Protein AF-A0A4P8RNL9-F1 (afdb_monomer_lite)

pLDDT: mean 79.16, std 14.05, range [47.19, 97.69]

Structure (mmCIF, N/CA/C/O backbone):
data_AF-A0A4P8RNL9-F1
#
_entry.id   AF-A0A4P8RNL9-F1
#
loop_
_atom_site.group_PDB
_atom_site.id
_atom_site.type_symbol
_atom_site.label_atom_id
_atom_site.label_alt_id
_atom_site.label_comp_id
_atom_site.label_asym_id
_atom_site.label_entity_id
_atom_site.label_seq_id
_atom_site.pdbx_PDB_ins_code
_atom_site.Cartn_x
_atom_site.Cartn_y
_atom_site.Cartn_z
_atom_site.occupancy
_atom_site.B_iso_or_equiv
_atom_site.auth_seq_id
_atom_site.auth_comp_id
_atom_site.auth_asym_id
_atom_site.auth_atom_id
_atom_site.pdbx_PDB_model_num
ATOM 1 N N . MET A 1 1 ? 17.750 18.991 -31.499 1.00 47.19 1 MET A N 1
ATOM 2 C CA . MET A 1 1 ? 17.334 19.200 -32.908 1.00 47.19 1 MET A CA 1
ATOM 3 C C . MET A 1 1 ? 18.046 18.250 -33.873 1.00 47.19 1 MET A C 1
ATOM 5 O O . MET A 1 1 ? 17.361 17.621 -34.665 1.00 47.19 1 MET A O 1
ATOM 9 N N . LYS A 1 2 ? 19.380 18.100 -33.793 1.00 52.00 2 LYS A N 1
ATOM 10 C CA . LYS A 1 2 ? 20.186 17.290 -34.733 1.00 52.00 2 LYS A CA 1
ATOM 11 C C . LYS A 1 2 ? 19.785 15.804 -34.797 1.00 52.00 2 LYS A C 1
ATOM 13 O O . LYS A 1 2 ? 19.698 15.239 -35.881 1.00 52.00 2 LYS A O 1
ATOM 18 N N . ASP A 1 3 ? 19.420 15.215 -33.662 1.00 73.94 3 ASP A N 1
ATOM 19 C CA . ASP A 1 3 ? 19.120 13.777 -33.589 1.00 73.94 3 ASP A CA 1
ATOM 20 C C . ASP A 1 3 ? 17.813 13.382 -34.285 1.00 73.94 3 ASP A C 1
ATOM 22 O O . ASP A 1 3 ? 17.659 12.236 -34.696 1.00 73.94 3 ASP A O 1
ATOM 26 N N . LYS A 1 4 ? 16.855 14.310 -34.423 1.00 79.56 4 LYS A N 1
ATOM 27 C CA . LYS A 1 4 ? 15.557 14.015 -35.045 1.00 79.56 4 LYS A CA 1
ATOM 28 C C . LYS A 1 4 ? 15.688 13.891 -36.565 1.00 79.56 4 LYS A C 1
ATOM 30 O O . LYS A 1 4 ? 15.230 12.903 -37.126 1.00 79.56 4 LYS A O 1
ATOM 35 N N . ALA A 1 5 ? 16.392 14.833 -37.191 1.00 82.31 5 ALA A N 1
ATOM 36 C CA . ALA A 1 5 ? 16.650 14.817 -38.630 1.00 82.31 5 ALA A CA 1
ATOM 37 C C . ALA A 1 5 ? 17.477 13.589 -39.054 1.00 82.31 5 ALA A C 1
ATOM 39 O O . ALA A 1 5 ? 17.215 12.990 -40.094 1.00 82.31 5 ALA A O 1
ATOM 40 N N . LEU A 1 6 ? 18.438 13.168 -38.218 1.00 84.88 6 LEU A N 1
ATOM 41 C CA . LEU A 1 6 ? 19.208 11.948 -38.463 1.00 84.88 6 LEU A CA 1
ATOM 42 C C . LEU A 1 6 ? 18.309 10.701 -38.456 1.00 84.88 6 LEU A C 1
ATOM 44 O O . LEU A 1 6 ? 18.396 9.879 -39.363 1.00 84.88 6 LEU A O 1
ATOM 48 N N . ARG A 1 7 ? 17.405 10.581 -37.474 1.00 86.06 7 ARG A N 1
ATOM 49 C CA . ARG A 1 7 ? 16.448 9.462 -37.393 1.00 86.06 7 ARG A CA 1
ATOM 50 C C . ARG A 1 7 ? 15.513 9.420 -38.595 1.00 86.06 7 ARG A C 1
ATOM 52 O O . ARG A 1 7 ? 15.292 8.350 -39.145 1.00 86.06 7 ARG A O 1
ATOM 59 N N . GLU A 1 8 ? 14.989 10.570 -39.010 1.00 86.44 8 GLU A N 1
ATOM 60 C CA . GLU A 1 8 ? 14.103 10.678 -40.175 1.00 86.44 8 GLU A CA 1
ATOM 61 C C . GLU A 1 8 ? 14.814 10.255 -41.465 1.00 86.44 8 GLU A C 1
ATOM 63 O O . GLU A 1 8 ? 14.238 9.516 -42.261 1.00 86.44 8 GLU A O 1
ATOM 68 N N . ARG A 1 9 ? 16.091 10.626 -41.632 1.00 87.81 9 ARG A N 1
ATOM 69 C CA . ARG A 1 9 ? 16.908 10.190 -42.772 1.00 87.81 9 ARG A CA 1
ATOM 70 C C . ARG A 1 9 ? 17.098 8.672 -42.804 1.00 87.81 9 ARG A C 1
ATOM 72 O O . ARG A 1 9 ? 16.921 8.071 -43.856 1.00 87.81 9 ARG A O 1
ATOM 79 N N . ILE A 1 10 ? 17.410 8.057 -41.663 1.00 88.12 10 ILE A N 1
ATOM 80 C CA . ILE A 1 10 ? 17.597 6.599 -41.563 1.00 88.12 10 ILE A CA 1
ATOM 81 C C . ILE A 1 10 ? 16.270 5.865 -41.827 1.00 88.12 10 ILE A C 1
ATOM 83 O O . ILE A 1 10 ? 16.238 4.847 -42.515 1.00 88.12 10 ILE A O 1
ATOM 87 N N . VAL A 1 11 ? 15.150 6.392 -41.322 1.00 87.81 11 VAL A N 1
ATOM 88 C CA . VAL A 1 11 ? 13.814 5.842 -41.600 1.00 87.81 11 VAL A CA 1
ATOM 89 C C . VAL A 1 11 ? 13.470 5.950 -43.090 1.00 87.81 11 VAL A C 1
ATOM 91 O O . VAL A 1 11 ? 12.953 4.990 -43.657 1.00 87.81 11 VAL A O 1
ATOM 94 N N . ALA A 1 12 ? 13.787 7.071 -43.743 1.00 87.94 12 ALA A N 1
ATOM 95 C CA . ALA A 1 12 ? 13.582 7.244 -45.180 1.00 87.94 12 ALA A CA 1
ATOM 96 C C . ALA A 1 12 ? 14.448 6.282 -46.012 1.00 87.94 12 ALA A C 1
ATOM 98 O O . ALA A 1 12 ? 13.959 5.687 -46.973 1.00 87.94 12 ALA A O 1
ATOM 99 N N . GLU A 1 13 ? 15.705 6.071 -45.614 1.00 87.38 13 GLU A N 1
ATOM 100 C CA . GLU A 1 13 ? 16.599 5.092 -46.240 1.00 87.38 13 GLU A CA 1
ATOM 101 C C . GLU A 1 13 ? 16.038 3.666 -46.132 1.00 87.38 13 GLU A C 1
ATOM 103 O O . GLU A 1 13 ? 16.003 2.938 -47.125 1.00 87.38 13 GLU A O 1
ATOM 108 N N . TYR A 1 14 ? 15.513 3.279 -44.964 1.00 88.38 14 TYR A N 1
ATOM 109 C CA . TYR A 1 14 ? 14.849 1.985 -44.781 1.00 88.38 14 TYR A CA 1
ATOM 110 C C . TYR A 1 14 ? 13.628 1.819 -45.699 1.00 88.38 14 TYR A C 1
ATOM 112 O O . TYR A 1 14 ? 13.500 0.806 -46.383 1.00 88.38 14 TYR A O 1
ATOM 120 N N . LEU A 1 15 ? 12.747 2.823 -45.755 1.00 85.56 15 LEU A N 1
ATOM 121 C CA . LEU A 1 15 ? 11.529 2.763 -46.573 1.00 85.56 15 LEU A CA 1
ATOM 122 C C . LEU A 1 15 ? 11.821 2.715 -48.080 1.00 85.56 15 LEU A C 1
ATOM 124 O O . LEU A 1 15 ? 11.011 2.182 -48.832 1.00 85.56 15 LEU A O 1
ATOM 128 N N . THR A 1 16 ? 12.968 3.245 -48.510 1.00 86.62 16 THR A N 1
ATOM 129 C CA . THR A 1 16 ? 13.365 3.295 -49.926 1.00 86.62 16 THR A CA 1
ATOM 130 C C . THR A 1 16 ? 14.150 2.054 -50.358 1.00 86.62 16 THR A C 1
ATOM 132 O O . THR A 1 16 ? 14.023 1.610 -51.493 1.00 86.62 16 THR A O 1
ATOM 135 N N . SER A 1 17 ? 14.968 1.485 -49.468 1.00 81.38 17 SER A N 1
ATOM 136 C CA . SER A 1 17 ? 15.916 0.413 -49.808 1.00 81.38 17 SER A CA 1
ATOM 137 C C . SER A 1 17 ? 15.290 -0.978 -49.937 1.00 81.38 17 SER A C 1
ATOM 139 O O . SER A 1 17 ? 15.899 -1.846 -50.557 1.00 81.38 17 SER A O 1
ATOM 141 N N . GLY A 1 18 ? 14.112 -1.225 -49.350 1.00 79.31 18 GLY A N 1
ATOM 142 C CA . GLY A 1 18 ? 13.470 -2.552 -49.361 1.00 79.31 18 GLY A CA 1
ATOM 143 C C . GLY A 1 18 ? 14.277 -3.649 -48.646 1.00 79.31 18 GLY A C 1
ATOM 144 O O . GLY A 1 18 ? 13.957 -4.830 -48.765 1.00 79.31 18 GLY A O 1
ATOM 145 N N . GLN A 1 19 ? 15.324 -3.260 -47.916 1.00 84.94 19 GLN A N 1
ATOM 146 C CA . GLN A 1 19 ? 16.251 -4.140 -47.211 1.00 84.94 19 GLN A CA 1
ATOM 147 C C . GLN A 1 19 ? 15.712 -4.547 -45.842 1.00 84.94 19 GLN A C 1
ATOM 149 O O . GLN A 1 19 ? 14.785 -3.938 -45.293 1.00 84.94 19 GLN A O 1
ATOM 154 N N . SER A 1 20 ? 16.299 -5.593 -45.259 1.00 87.00 20 SER A N 1
ATOM 155 C CA . SER A 1 20 ? 15.930 -5.980 -43.903 1.00 87.00 20 SER A CA 1
ATOM 156 C C . SER A 1 20 ? 16.379 -4.908 -42.907 1.00 87.00 20 SER A C 1
ATOM 158 O O . SER A 1 20 ? 17.367 -4.199 -43.099 1.00 87.00 20 SER A O 1
ATOM 160 N N . TYR A 1 21 ? 15.666 -4.787 -41.790 1.00 86.56 21 TYR A N 1
ATOM 161 C CA . TYR A 1 21 ? 16.035 -3.808 -40.771 1.00 86.56 21 TYR A CA 1
ATOM 162 C C . TYR A 1 21 ? 17.450 -4.016 -40.200 1.00 86.56 21 TYR A C 1
ATOM 164 O O . TYR A 1 21 ? 18.018 -3.067 -39.673 1.00 86.56 21 TYR A O 1
ATOM 172 N N . ARG A 1 22 ? 17.993 -5.242 -40.246 1.00 85.81 22 ARG A N 1
ATOM 173 C CA . ARG A 1 22 ? 19.346 -5.543 -39.753 1.00 85.81 22 ARG A CA 1
ATOM 174 C C . ARG A 1 22 ? 20.408 -4.967 -40.685 1.00 85.81 22 ARG A C 1
ATOM 176 O O . ARG A 1 22 ? 21.299 -4.279 -40.218 1.00 85.81 22 ARG A O 1
ATOM 183 N N . GLU A 1 23 ? 20.234 -5.132 -41.992 1.00 87.62 23 GLU A N 1
ATOM 184 C CA . GLU A 1 23 ? 21.158 -4.589 -42.998 1.00 87.62 23 GLU A CA 1
ATOM 185 C C . GLU A 1 23 ? 21.248 -3.058 -42.948 1.00 87.62 23 GLU A C 1
ATOM 187 O O . GLU A 1 23 ? 22.336 -2.489 -43.030 1.00 87.62 23 GLU A O 1
ATOM 192 N N . VAL A 1 24 ? 20.108 -2.379 -42.780 1.00 88.31 24 VAL A N 1
ATOM 193 C CA . VAL A 1 24 ? 20.070 -0.910 -42.673 1.00 88.31 24 VAL A CA 1
ATOM 194 C C . VAL A 1 24 ? 20.650 -0.439 -41.337 1.00 88.31 24 VAL A C 1
ATOM 196 O O . VAL A 1 24 ? 21.386 0.543 -41.289 1.00 88.31 24 VAL A O 1
ATOM 199 N N . ALA A 1 25 ? 20.361 -1.157 -40.250 1.00 88.12 25 ALA A N 1
ATOM 200 C CA . ALA A 1 25 ? 20.933 -0.902 -38.931 1.00 88.12 25 ALA A CA 1
ATOM 201 C C . ALA A 1 25 ? 22.468 -1.001 -38.941 1.00 88.12 25 ALA A C 1
ATOM 203 O O . ALA A 1 25 ? 23.137 -0.084 -38.462 1.00 88.12 25 ALA A O 1
ATOM 204 N N . ASP A 1 26 ? 23.015 -2.046 -39.564 1.00 87.88 26 ASP A N 1
ATOM 205 C CA . ASP A 1 26 ? 24.458 -2.269 -39.668 1.00 87.88 26 ASP A CA 1
ATOM 206 C C . ASP A 1 26 ? 25.136 -1.193 -40.532 1.00 87.88 26 ASP A C 1
ATOM 208 O O . ASP A 1 26 ? 26.176 -0.660 -40.146 1.00 87.88 26 ASP A O 1
ATOM 212 N N . ARG A 1 27 ? 24.520 -0.788 -41.654 1.00 87.38 27 ARG A N 1
ATOM 213 C CA . ARG A 1 27 ? 25.043 0.291 -42.516 1.00 87.38 27 ARG A CA 1
ATOM 214 C C . ARG A 1 27 ? 25.065 1.646 -41.811 1.00 87.38 27 ARG A C 1
ATOM 216 O O . ARG A 1 27 ? 26.015 2.409 -41.971 1.00 87.38 27 ARG A O 1
ATOM 223 N N . CYS A 1 28 ? 24.016 1.957 -41.055 1.00 84.62 28 CYS A N 1
ATOM 224 C CA . CYS A 1 28 ? 23.894 3.228 -40.346 1.00 84.62 28 CYS A CA 1
ATOM 225 C C . CYS A 1 28 ? 24.570 3.220 -38.962 1.00 84.62 28 CYS A C 1
ATOM 227 O O . CYS A 1 28 ? 24.601 4.263 -38.310 1.00 84.62 28 CYS A O 1
ATOM 229 N N . GLY A 1 29 ? 25.085 2.075 -38.497 1.00 86.44 29 GLY A N 1
ATOM 230 C CA . GLY A 1 29 ? 25.710 1.924 -37.180 1.00 86.44 29 GLY A CA 1
ATOM 231 C C . GLY A 1 29 ? 24.738 2.098 -36.007 1.00 86.44 29 GLY A C 1
ATOM 232 O O . GLY A 1 29 ? 25.121 2.599 -34.950 1.00 86.44 29 GLY A O 1
ATOM 233 N N . VAL A 1 30 ? 23.465 1.738 -36.185 1.00 87.38 30 VAL A N 1
ATOM 234 C CA . VAL A 1 30 ? 22.405 1.897 -35.176 1.00 87.38 30 VAL A CA 1
ATOM 235 C C . VAL A 1 30 ? 21.854 0.534 -34.782 1.00 87.38 30 VAL A C 1
ATOM 237 O O . VAL A 1 30 ? 21.706 -0.339 -35.618 1.00 87.38 30 VAL A O 1
ATOM 240 N N . ASP A 1 31 ? 21.467 0.352 -33.519 1.00 89.75 31 ASP A N 1
ATOM 241 C CA . ASP A 1 31 ? 20.786 -0.871 -33.086 1.00 89.75 31 ASP A CA 1
ATOM 242 C C . ASP A 1 31 ? 19.448 -1.099 -33.827 1.00 89.75 31 ASP A C 1
ATOM 244 O O . ASP A 1 31 ? 18.562 -0.235 -33.852 1.00 89.75 31 ASP A O 1
ATOM 248 N N . TYR A 1 32 ? 19.263 -2.316 -34.347 1.00 86.88 32 TYR A N 1
ATOM 249 C CA . TYR A 1 32 ? 18.051 -2.777 -35.031 1.00 86.88 32 TYR A CA 1
ATOM 250 C C . TYR A 1 32 ? 16.761 -2.454 -34.255 1.00 86.88 32 TYR A C 1
ATOM 252 O O . TYR A 1 32 ? 15.762 -2.025 -34.844 1.00 86.88 32 TYR A O 1
ATOM 260 N N . ARG A 1 33 ? 16.751 -2.625 -32.924 1.00 88.31 33 ARG A N 1
ATOM 261 C CA . ARG A 1 33 ? 15.538 -2.380 -32.117 1.00 88.31 33 ARG A CA 1
ATOM 262 C C . ARG A 1 33 ? 15.174 -0.900 -32.077 1.00 88.31 33 ARG A C 1
ATOM 264 O O . ARG A 1 33 ? 13.989 -0.564 -31.984 1.00 88.31 33 ARG A O 1
ATOM 271 N N . SER A 1 34 ? 16.176 -0.028 -32.143 1.00 88.50 34 SER A N 1
ATOM 272 C CA . SER A 1 34 ? 15.994 1.421 -32.209 1.00 88.50 34 SER A CA 1
ATOM 273 C C . SER A 1 34 ? 15.425 1.835 -33.564 1.00 88.50 34 SER A C 1
ATOM 275 O O . SER A 1 34 ? 14.435 2.565 -33.599 1.00 88.50 34 SER A O 1
ATOM 277 N N . LEU A 1 35 ? 15.946 1.274 -34.660 1.00 88.94 35 LEU A N 1
ATOM 278 C CA . LEU A 1 35 ? 15.412 1.503 -36.005 1.00 88.94 35 LEU A CA 1
ATOM 279 C C . LEU A 1 35 ? 13.948 1.050 -36.126 1.00 88.94 35 LEU A C 1
ATOM 281 O O . LEU A 1 35 ? 13.088 1.821 -36.549 1.00 88.94 35 LEU A O 1
ATOM 285 N N . HIS A 1 36 ? 13.630 -0.165 -35.6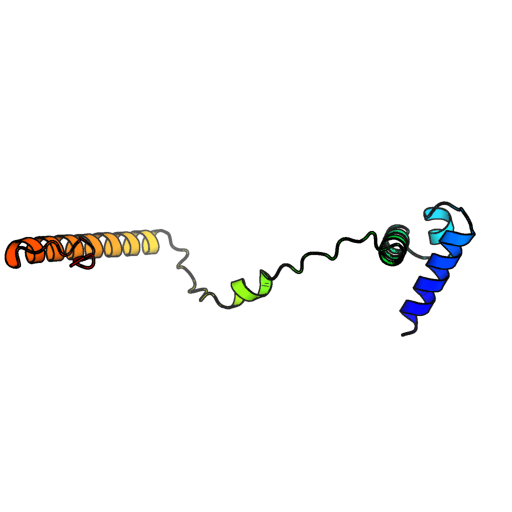69 1.00 88.62 36 HIS A N 1
ATOM 286 C CA . HIS A 1 36 ? 12.259 -0.696 -35.668 1.00 88.62 36 HIS A CA 1
ATOM 287 C C . HIS A 1 36 ? 11.283 0.189 -34.884 1.00 88.62 36 HIS A C 1
ATOM 289 O O . HIS A 1 36 ? 10.139 0.398 -35.292 1.00 88.62 36 HIS A O 1
ATOM 295 N N . ARG A 1 37 ? 11.734 0.738 -33.750 1.00 85.94 37 ARG A N 1
ATOM 296 C CA . ARG A 1 37 ? 10.950 1.677 -32.940 1.00 85.94 37 ARG A CA 1
ATOM 297 C C . ARG A 1 37 ? 10.650 2.962 -33.711 1.00 85.94 37 ARG A C 1
ATOM 299 O O . ARG A 1 37 ? 9.492 3.368 -33.727 1.00 85.94 37 ARG A O 1
ATOM 306 N N . TRP A 1 38 ? 11.653 3.562 -34.353 1.00 89.44 38 TRP A N 1
ATOM 307 C CA . TRP A 1 38 ? 11.489 4.799 -35.125 1.00 89.44 38 TRP A CA 1
ATOM 308 C C . TRP A 1 38 ? 10.578 4.610 -36.332 1.00 89.44 38 TRP A C 1
ATOM 310 O O . TRP A 1 38 ? 9.700 5.435 -36.563 1.00 89.44 38 TRP A O 1
ATOM 320 N N . VAL A 1 39 ? 10.709 3.495 -37.054 1.00 87.44 39 VAL A N 1
ATOM 321 C CA . VAL A 1 39 ? 9.827 3.182 -38.187 1.00 87.44 39 VAL A CA 1
ATOM 322 C C . VAL A 1 39 ? 8.379 3.000 -37.724 1.00 87.44 39 VAL A C 1
ATOM 324 O O . VAL A 1 39 ? 7.462 3.538 -38.341 1.00 87.44 39 VAL A O 1
ATOM 327 N N . LYS A 1 40 ? 8.141 2.313 -36.598 1.00 86.12 40 LYS A N 1
ATOM 328 C CA . LYS A 1 40 ? 6.787 2.175 -36.031 1.00 86.12 40 LYS A CA 1
ATOM 329 C C . LYS A 1 40 ? 6.191 3.491 -35.536 1.00 86.12 40 LYS A C 1
ATOM 331 O O . LYS A 1 40 ? 4.976 3.670 -35.627 1.00 86.12 40 LYS A O 1
ATOM 336 N N . GLU A 1 41 ? 7.019 4.369 -34.979 1.00 83.44 41 GLU A N 1
ATOM 337 C CA . GLU A 1 41 ? 6.622 5.719 -34.576 1.00 83.44 41 GLU A CA 1
ATOM 338 C C . GLU A 1 41 ? 6.248 6.561 -35.803 1.00 83.44 41 GLU A C 1
ATOM 340 O O . GLU A 1 41 ? 5.176 7.161 -35.816 1.00 83.44 41 GLU A O 1
ATOM 345 N N . TYR A 1 42 ? 7.055 6.500 -36.867 1.00 84.75 42 TYR A N 1
ATOM 346 C CA . TYR A 1 42 ? 6.798 7.173 -38.142 1.00 84.75 42 TYR A CA 1
ATOM 347 C C . TYR A 1 42 ? 5.513 6.679 -38.826 1.00 84.75 42 TYR A C 1
ATOM 349 O O . TYR A 1 42 ? 4.708 7.477 -39.290 1.00 84.75 42 TYR A O 1
ATOM 357 N N . GLN A 1 43 ? 5.260 5.366 -38.823 1.00 82.19 43 GLN A N 1
ATOM 358 C CA . GLN A 1 43 ? 4.042 4.770 -39.391 1.00 82.19 43 GLN A CA 1
ATOM 359 C C . GLN A 1 43 ? 2.780 4.981 -38.529 1.00 82.19 43 GLN A C 1
ATOM 361 O O . GLN A 1 43 ? 1.719 4.457 -38.865 1.00 82.19 43 GLN A O 1
ATOM 366 N N . GLY A 1 44 ? 2.873 5.671 -37.385 1.00 73.12 44 GLY A N 1
ATOM 367 C CA . GLY A 1 44 ? 1.732 5.922 -36.495 1.00 73.12 44 GLY A CA 1
ATOM 368 C C . GLY A 1 44 ? 1.170 4.672 -35.803 1.00 73.12 44 GLY A C 1
ATOM 369 O O . GLY A 1 44 ? 0.106 4.725 -35.191 1.00 73.12 44 GLY A O 1
ATOM 370 N N . ARG A 1 45 ? 1.877 3.533 -35.865 1.00 65.50 45 ARG A N 1
ATOM 371 C CA . ARG A 1 45 ? 1.439 2.236 -35.303 1.00 65.50 45 ARG A CA 1
ATOM 372 C C . ARG A 1 45 ? 1.863 2.031 -33.846 1.00 65.50 45 ARG A C 1
ATOM 374 O O . ARG A 1 45 ? 1.594 0.982 -33.257 1.00 65.50 45 ARG A O 1
ATOM 381 N N . MET A 1 46 ? 2.536 3.010 -33.245 1.00 61.47 46 MET A N 1
ATOM 382 C CA . MET A 1 46 ? 2.862 3.004 -31.821 1.00 61.47 46 MET A CA 1
ATOM 383 C C . MET A 1 46 ? 1.651 3.431 -30.986 1.00 61.47 46 MET A C 1
ATOM 385 O O . MET A 1 46 ? 1.256 4.596 -30.982 1.00 61.47 46 MET A O 1
ATOM 389 N N . LYS A 1 47 ? 1.093 2.496 -30.205 1.00 59.34 47 LYS A N 1
ATOM 390 C CA . LYS A 1 47 ? 0.206 2.847 -29.088 1.00 59.34 47 LYS A CA 1
ATOM 391 C C . LYS A 1 47 ? 1.023 3.699 -28.115 1.00 59.34 47 LYS A C 1
ATOM 393 O O . LYS A 1 47 ? 2.033 3.220 -27.599 1.00 59.34 47 LYS A O 1
ATOM 398 N N . LYS A 1 48 ? 0.618 4.955 -27.882 1.00 58.16 48 LYS A N 1
ATOM 399 C CA . LYS A 1 48 ? 1.252 5.816 -26.869 1.00 58.16 48 LYS A CA 1
ATOM 400 C C . LYS A 1 48 ? 1.311 5.018 -25.559 1.00 58.16 48 LYS A C 1
ATOM 402 O O . LYS A 1 48 ? 0.259 4.525 -25.143 1.00 58.16 48 LYS A O 1
ATOM 407 N N . PRO A 1 49 ? 2.482 4.848 -24.916 1.00 57.94 49 PRO A N 1
ATOM 408 C CA . PRO A 1 49 ? 2.521 4.168 -23.632 1.00 57.94 49 PRO A CA 1
ATOM 409 C C . PRO A 1 49 ? 1.596 4.932 -22.685 1.00 57.94 49 PRO A C 1
ATOM 411 O O . PRO A 1 49 ? 1.731 6.150 -22.532 1.00 57.94 49 PRO A O 1
ATOM 414 N N . HIS A 1 50 ? 0.621 4.234 -22.096 1.00 53.91 50 HIS A N 1
ATOM 415 C CA . HIS A 1 50 ? -0.209 4.802 -21.041 1.00 53.91 50 HIS A CA 1
ATOM 416 C C . HIS A 1 50 ? 0.754 5.314 -19.972 1.00 53.91 50 HIS A C 1
ATOM 418 O O . HIS A 1 50 ? 1.434 4.517 -19.326 1.00 53.91 50 HIS A O 1
ATOM 424 N N . LYS A 1 51 ? 0.876 6.640 -19.825 1.00 56.12 51 LYS A N 1
ATOM 425 C CA . LYS A 1 51 ? 1.672 7.234 -18.750 1.00 56.12 51 LYS A CA 1
ATOM 426 C C . LYS A 1 51 ? 1.082 6.705 -17.452 1.00 56.12 51 LYS A C 1
ATOM 428 O O . LYS A 1 51 ? -0.006 7.120 -17.055 1.00 56.12 51 LYS A O 1
ATOM 433 N N . ILE A 1 52 ? 1.767 5.752 -16.829 1.00 56.53 52 ILE A N 1
ATOM 434 C CA . ILE A 1 52 ? 1.379 5.206 -15.539 1.00 56.53 52 ILE A CA 1
ATOM 435 C C . ILE A 1 52 ? 1.470 6.373 -14.549 1.00 56.53 52 ILE A C 1
ATOM 437 O O . ILE A 1 52 ? 2.534 6.708 -14.040 1.00 56.53 52 ILE A O 1
ATOM 441 N N . ARG A 1 53 ? 0.328 7.011 -14.273 1.00 54.97 53 ARG A N 1
ATOM 442 C CA . ARG A 1 53 ? 0.152 8.054 -13.248 1.00 54.97 53 ARG A CA 1
ATOM 443 C C . ARG A 1 53 ? 0.332 7.513 -11.814 1.00 54.97 53 ARG A C 1
ATOM 445 O O . ARG A 1 53 ? 0.015 8.212 -10.862 1.00 54.97 53 ARG A O 1
ATOM 452 N N . ARG A 1 54 ? 0.836 6.284 -11.629 1.00 53.81 54 ARG A N 1
ATOM 453 C CA . ARG A 1 54 ? 0.985 5.654 -10.304 1.00 53.81 54 ARG A CA 1
ATOM 454 C C . ARG A 1 54 ? 2.132 6.231 -9.478 1.00 53.81 54 ARG A C 1
ATOM 456 O O . ARG A 1 54 ? 2.040 6.226 -8.260 1.00 53.81 54 ARG A O 1
ATOM 463 N N . ALA A 1 55 ? 3.168 6.782 -10.110 1.00 57.59 55 ALA A N 1
ATOM 464 C CA . ALA A 1 55 ? 4.336 7.280 -9.379 1.00 57.59 55 ALA A CA 1
ATOM 465 C C . ALA A 1 55 ? 4.045 8.518 -8.507 1.00 57.59 55 ALA A C 1
ATOM 467 O O . ALA A 1 55 ? 4.792 8.789 -7.575 1.00 57.59 55 ALA A O 1
ATOM 468 N N . ARG A 1 56 ? 2.970 9.270 -8.795 1.00 54.94 56 ARG A N 1
ATOM 469 C CA . ARG A 1 56 ? 2.606 10.466 -8.017 1.00 54.94 56 ARG A CA 1
ATOM 470 C C . ARG A 1 56 ? 1.743 10.142 -6.796 1.00 54.94 56 ARG A C 1
ATOM 472 O O . ARG A 1 56 ? 1.999 10.691 -5.739 1.00 54.94 56 ARG A O 1
ATOM 479 N N . LEU A 1 57 ? 0.804 9.201 -6.922 1.00 54.78 57 LEU A N 1
ATOM 480 C CA . LEU A 1 57 ? -0.112 8.826 -5.833 1.00 54.78 57 LEU A CA 1
ATOM 481 C C . LEU A 1 57 ? 0.572 8.066 -4.683 1.00 54.78 57 LEU A C 1
ATOM 483 O O . LEU A 1 57 ? 0.127 8.150 -3.549 1.00 54.78 57 LEU A O 1
ATOM 487 N N . LEU A 1 58 ? 1.673 7.358 -4.949 1.00 58.31 58 LEU A N 1
ATOM 488 C CA . LEU A 1 58 ? 2.438 6.648 -3.911 1.00 58.31 58 LEU A CA 1
ATOM 489 C C . LEU A 1 58 ? 3.302 7.571 -3.038 1.00 58.31 58 LEU A C 1
ATOM 491 O O . LEU A 1 58 ? 3.781 7.141 -1.997 1.00 58.31 58 LEU A O 1
ATOM 495 N N . ARG A 1 59 ? 3.536 8.819 -3.465 1.00 56.56 59 ARG A N 1
ATOM 496 C CA . ARG A 1 59 ? 4.469 9.741 -2.800 1.00 56.56 59 ARG A CA 1
ATOM 497 C C . ARG A 1 59 ? 3.832 10.525 -1.648 1.00 56.56 59 ARG A C 1
ATOM 499 O O . ARG A 1 59 ? 4.559 11.135 -0.876 1.00 56.56 59 ARG A O 1
ATOM 506 N N . GLU A 1 60 ? 2.504 10.515 -1.560 1.00 56.81 60 GLU A N 1
ATOM 507 C CA . GLU A 1 60 ? 1.717 11.333 -0.624 1.00 56.81 60 GLU A CA 1
ATOM 508 C C . GLU A 1 60 ? 1.063 10.517 0.501 1.00 56.81 60 GLU A C 1
ATOM 510 O O . GLU A 1 60 ? 0.414 11.086 1.373 1.00 56.81 60 GLU A O 1
ATOM 515 N N . LEU A 1 61 ? 1.243 9.193 0.519 1.00 59.22 61 LEU A N 1
ATOM 516 C CA . LEU A 1 61 ? 0.839 8.388 1.668 1.00 59.22 61 LEU A CA 1
ATOM 517 C C . LEU A 1 61 ? 1.856 8.601 2.796 1.00 59.22 61 LEU A C 1
ATOM 519 O O . LEU A 1 61 ? 3.051 8.397 2.558 1.00 59.22 61 LEU A O 1
ATOM 523 N N . PRO A 1 62 ? 1.421 8.981 4.011 1.00 60.41 62 PRO A N 1
ATOM 524 C CA . PRO A 1 62 ? 2.280 8.952 5.181 1.00 60.41 62 PRO A CA 1
ATOM 525 C C . PRO A 1 62 ? 2.790 7.522 5.345 1.00 60.41 62 PRO A C 1
ATOM 527 O O . PRO A 1 62 ? 2.038 6.605 5.668 1.00 60.41 62 PRO A O 1
ATOM 530 N N . THR A 1 63 ? 4.071 7.302 5.063 1.00 59.1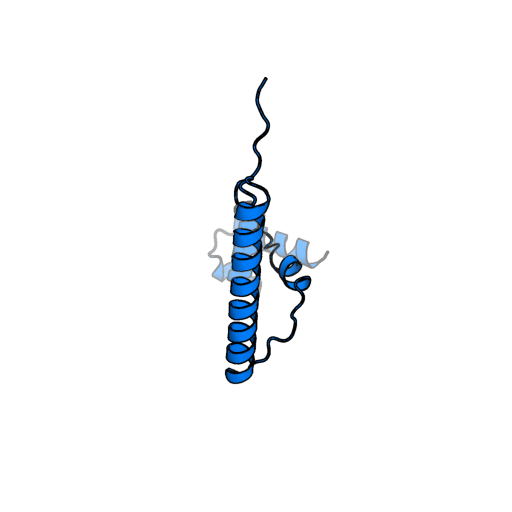2 63 THR A N 1
ATOM 531 C CA . THR A 1 63 ? 4.744 6.067 5.449 1.00 59.12 63 THR A CA 1
ATOM 532 C C . THR A 1 63 ? 5.133 6.228 6.908 1.00 59.12 63 THR A C 1
ATOM 534 O O . THR A 1 63 ? 6.314 6.391 7.227 1.00 59.12 63 THR A O 1
ATOM 537 N N . ASP A 1 64 ? 4.137 6.256 7.793 1.00 66.19 64 ASP A N 1
ATOM 538 C CA . ASP A 1 64 ? 4.402 6.013 9.202 1.00 66.19 64 ASP A CA 1
ATOM 539 C C . ASP A 1 64 ? 5.167 4.695 9.240 1.00 66.19 64 ASP A C 1
ATOM 541 O O . ASP A 1 64 ? 4.723 3.683 8.690 1.00 66.19 64 ASP A O 1
ATOM 545 N N . LYS A 1 65 ? 6.408 4.751 9.728 1.00 63.81 65 LYS A N 1
ATOM 546 C CA . LYS A 1 65 ? 7.303 3.599 9.767 1.00 63.81 65 LYS A CA 1
ATOM 547 C C . LYS A 1 65 ? 6.617 2.561 10.642 1.00 63.81 65 LYS A C 1
ATOM 549 O O . LYS A 1 65 ? 6.674 2.673 11.864 1.00 63.81 65 LYS A O 1
ATOM 554 N N . LEU A 1 66 ? 5.926 1.610 10.011 1.00 62.41 66 LEU A N 1
ATOM 555 C CA . LEU A 1 66 ? 5.250 0.545 10.730 1.00 62.41 66 LEU A CA 1
ATOM 556 C C . LEU A 1 66 ? 6.293 -0.130 11.623 1.00 62.41 66 LEU A C 1
ATOM 558 O O . LEU A 1 66 ? 7.372 -0.476 11.128 1.00 62.41 66 LEU A O 1
ATOM 562 N N . PRO A 1 67 ? 6.020 -0.285 12.925 1.00 62.06 67 PRO A N 1
ATOM 563 C CA . PRO A 1 67 ? 6.932 -0.992 13.797 1.00 62.06 67 PRO A CA 1
ATOM 564 C C . PRO A 1 67 ? 7.057 -2.427 13.279 1.00 62.06 67 PRO A C 1
ATOM 566 O O . PRO A 1 67 ? 6.088 -3.178 13.229 1.00 62.06 67 PRO A O 1
ATOM 569 N N . THR A 1 68 ? 8.262 -2.812 12.860 1.00 67.88 68 THR A N 1
ATOM 570 C CA . THR A 1 68 ? 8.546 -4.143 12.295 1.00 67.88 68 THR A CA 1
ATOM 571 C C . THR A 1 68 ? 8.456 -5.261 13.346 1.00 67.88 68 THR A C 1
ATOM 573 O O . THR A 1 68 ? 8.551 -6.438 13.009 1.00 67.88 68 THR A O 1
ATOM 576 N N . ASN A 1 69 ? 8.295 -4.922 14.631 1.00 85.31 69 ASN A N 1
ATOM 577 C CA . ASN A 1 69 ? 8.256 -5.893 15.718 1.00 85.31 69 ASN A CA 1
ATOM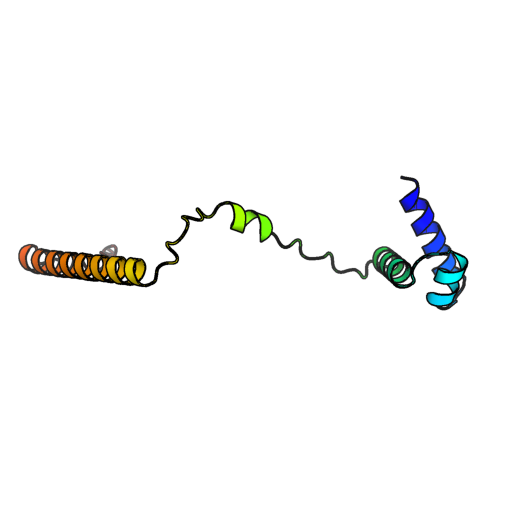 578 C C . ASN A 1 69 ? 6.862 -6.547 15.838 1.00 85.31 69 ASN A C 1
ATOM 580 O O . ASN A 1 69 ? 5.837 -5.881 15.976 1.00 85.31 69 ASN A O 1
ATOM 584 N N . VAL A 1 70 ? 6.827 -7.880 15.807 1.00 87.19 70 VAL A N 1
ATOM 585 C CA . VAL A 1 70 ? 5.593 -8.674 15.900 1.00 87.19 70 VAL A CA 1
ATOM 586 C C . VAL A 1 70 ? 4.898 -8.480 17.250 1.00 87.19 70 VAL A C 1
ATOM 588 O O . VAL A 1 70 ? 3.672 -8.384 17.296 1.00 87.19 70 VAL A O 1
ATOM 591 N N . GLU A 1 71 ? 5.654 -8.367 18.344 1.00 87.50 71 GLU A N 1
ATOM 592 C CA . GLU A 1 71 ? 5.088 -8.211 19.691 1.00 87.50 71 GLU A CA 1
ATOM 593 C C . GLU A 1 71 ? 4.362 -6.871 19.853 1.00 87.50 71 GLU A C 1
ATOM 595 O O . GLU A 1 71 ? 3.263 -6.812 20.412 1.00 87.50 71 GLU A O 1
ATOM 600 N N . THR A 1 72 ? 4.928 -5.791 19.302 1.00 87.75 72 THR A N 1
ATOM 601 C CA . THR A 1 72 ? 4.302 -4.464 19.352 1.00 87.75 72 THR A CA 1
ATOM 602 C C . THR A 1 72 ? 2.999 -4.463 18.564 1.00 87.75 72 THR A C 1
ATOM 604 O O . THR A 1 72 ? 1.977 -4.030 19.096 1.00 87.75 72 THR A O 1
ATOM 607 N N . LEU A 1 73 ? 2.993 -5.060 17.366 1.00 89.12 73 LEU A N 1
ATOM 608 C CA . LEU A 1 73 ? 1.793 -5.183 16.534 1.00 89.12 73 LEU A CA 1
ATOM 609 C C . LEU A 1 73 ? 0.690 -5.995 17.221 1.00 89.12 73 LEU A C 1
ATOM 611 O O . LEU A 1 73 ? -0.474 -5.601 17.202 1.00 89.12 73 LEU A O 1
ATOM 615 N N . GLN A 1 74 ? 1.036 -7.110 17.869 1.00 92.38 74 GLN A N 1
ATOM 616 C CA . GLN A 1 74 ? 0.069 -7.905 18.630 1.00 92.38 74 GLN A CA 1
ATOM 617 C C . GLN A 1 74 ? 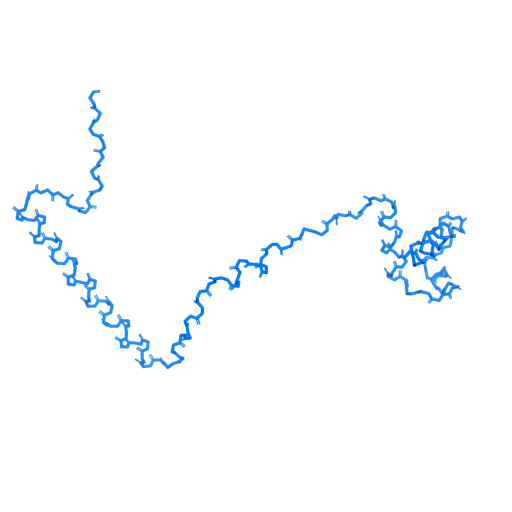-0.510 -7.118 19.812 1.00 92.38 74 GLN A C 1
ATOM 619 O O . GLN A 1 74 ? -1.715 -7.188 20.071 1.00 92.38 74 GLN A O 1
ATOM 624 N N . SER A 1 75 ? 0.324 -6.340 20.506 1.00 91.19 75 SER A N 1
ATOM 625 C CA . SER A 1 75 ? -0.109 -5.502 21.626 1.00 91.19 75 SER A CA 1
ATOM 626 C C . SER A 1 75 ? -1.058 -4.380 21.184 1.00 91.19 75 SER A C 1
ATOM 628 O O . SER A 1 75 ? -2.090 -4.155 21.819 1.00 91.19 75 SER A O 1
ATOM 630 N N . GLU A 1 76 ? -0.761 -3.717 20.065 1.00 92.25 76 GLU A N 1
ATOM 631 C CA . GLU A 1 76 ? -1.587 -2.659 19.478 1.00 92.25 76 GLU A CA 1
ATOM 632 C C . GLU A 1 76 ? -2.913 -3.217 18.973 1.00 92.25 76 GLU A C 1
ATOM 634 O O . GLU A 1 76 ? -3.975 -2.671 19.273 1.00 92.25 76 GLU A O 1
ATOM 639 N N . LEU A 1 77 ? -2.873 -4.363 18.294 1.00 95.06 77 LEU A N 1
ATOM 640 C CA . LEU A 1 77 ? -4.062 -5.069 17.836 1.00 95.06 77 LEU A CA 1
ATOM 641 C C . LEU A 1 77 ? -4.959 -5.466 19.012 1.00 95.06 77 LEU A C 1
ATOM 643 O O . LEU A 1 77 ? -6.178 -5.297 18.942 1.00 95.06 77 LEU A O 1
ATOM 647 N N . ARG A 1 78 ? -4.380 -5.947 20.117 1.00 96.56 78 ARG A N 1
ATOM 648 C CA . ARG A 1 78 ? -5.136 -6.253 21.337 1.00 96.56 78 ARG A CA 1
ATOM 649 C C . ARG A 1 78 ? -5.811 -5.004 21.908 1.00 96.56 78 ARG A C 1
ATOM 651 O O . ARG A 1 78 ? -6.994 -5.070 22.236 1.00 96.56 78 ARG A O 1
ATOM 658 N N . LYS A 1 79 ? -5.095 -3.877 21.998 1.00 96.38 79 LYS A N 1
ATOM 659 C CA . LYS A 1 79 ? -5.649 -2.594 22.468 1.00 96.38 79 LYS A CA 1
ATOM 660 C C . LYS A 1 79 ? -6.793 -2.112 21.577 1.00 96.38 79 LYS A C 1
ATOM 662 O O . LYS A 1 79 ? -7.852 -1.771 22.090 1.00 96.38 79 LYS A O 1
ATOM 667 N N . ALA A 1 80 ? -6.605 -2.145 20.258 1.00 96.00 80 ALA A N 1
ATOM 668 C CA . ALA A 1 80 ? -7.616 -1.727 19.292 1.00 96.00 80 ALA A CA 1
ATOM 669 C C . ALA A 1 80 ? -8.889 -2.580 19.388 1.00 96.00 80 ALA A C 1
ATOM 671 O O . ALA A 1 80 ? -9.992 -2.043 19.385 1.00 96.00 80 ALA A O 1
ATOM 672 N N . ARG A 1 81 ? -8.751 -3.906 19.533 1.00 97.06 81 ARG A N 1
ATOM 673 C CA . ARG A 1 81 ? -9.900 -4.805 19.730 1.00 97.06 81 ARG A CA 1
ATOM 674 C C . ARG A 1 81 ? -10.671 -4.486 21.008 1.00 97.06 81 ARG A C 1
ATOM 676 O O . ARG A 1 81 ? -11.890 -4.393 20.951 1.00 97.06 81 ARG A O 1
ATOM 683 N N . LEU A 1 82 ? -9.969 -4.291 22.124 1.00 97.69 82 LEU A N 1
ATOM 684 C CA . LEU A 1 82 ? -10.594 -3.964 23.408 1.00 97.69 82 LEU A CA 1
ATOM 685 C C . LEU A 1 82 ? -11.325 -2.616 23.352 1.00 97.69 82 LEU A C 1
ATOM 687 O O . LEU A 1 82 ? -12.455 -2.506 23.812 1.00 97.69 82 LEU A O 1
ATOM 691 N N . TYR A 1 83 ? -10.698 -1.608 22.744 1.00 97.06 83 TYR A N 1
ATOM 692 C CA . TYR A 1 83 ? -11.304 -0.295 22.547 1.00 97.06 83 TYR A CA 1
ATOM 693 C C . TYR A 1 83 ? -12.570 -0.373 21.685 1.00 97.06 83 TYR A C 1
ATOM 695 O O . TYR A 1 83 ? -13.605 0.166 22.063 1.00 97.06 83 TYR A O 1
ATOM 703 N N . ASN A 1 84 ? -12.517 -1.105 20.569 1.00 96.62 84 ASN A N 1
ATOM 704 C CA . ASN A 1 84 ? -13.679 -1.306 19.705 1.00 96.62 84 ASN A CA 1
ATOM 705 C C . ASN A 1 84 ? -14.818 -2.027 20.428 1.00 96.62 84 ASN A C 1
ATOM 707 O O . ASN A 1 84 ? -15.970 -1.639 20.268 1.00 96.62 84 ASN A O 1
ATOM 711 N N . GLN A 1 85 ? -14.504 -3.042 21.235 1.00 96.44 85 GLN A N 1
ATOM 712 C CA . GLN A 1 85 ? -15.505 -3.738 22.037 1.00 96.44 85 GLN A CA 1
ATOM 713 C C . GLN A 1 85 ? -16.149 -2.788 23.053 1.00 96.44 85 GLN A C 1
ATOM 715 O O . GLN A 1 85 ? -17.367 -2.709 23.119 1.00 96.44 85 GLN A O 1
ATOM 720 N N . ALA A 1 86 ? -15.350 -2.007 23.784 1.00 96.81 86 ALA A N 1
ATOM 721 C CA . ALA A 1 86 ? -15.871 -1.031 24.739 1.00 96.81 86 ALA A CA 1
ATOM 722 C C . ALA A 1 86 ? -16.791 0.009 24.074 1.00 96.81 86 ALA A C 1
ATOM 724 O O . ALA A 1 86 ? -17.833 0.351 24.625 1.00 96.81 86 ALA A O 1
ATOM 725 N N . LEU A 1 87 ? -16.436 0.480 22.873 1.00 94.50 87 LEU A N 1
ATOM 726 C CA . LEU A 1 87 ? -17.291 1.377 22.094 1.00 94.50 87 LEU A CA 1
ATOM 727 C C . LEU A 1 87 ? -18.602 0.709 21.670 1.00 94.50 87 LEU A C 1
ATOM 729 O O . LEU A 1 87 ? -19.646 1.345 21.741 1.00 94.50 87 LEU A O 1
ATOM 733 N N . GLN A 1 88 ? -18.562 -0.551 21.233 1.00 93.94 88 GLN A N 1
ATOM 734 C CA . GLN A 1 88 ? -19.769 -1.289 20.858 1.00 93.94 88 GLN A CA 1
ATOM 735 C C . GLN A 1 88 ? -20.721 -1.446 22.043 1.00 93.94 88 GLN A C 1
ATOM 737 O O . GLN A 1 88 ? -21.900 -1.143 21.898 1.00 93.94 88 GLN A O 1
ATOM 742 N N . GLU A 1 89 ? -20.212 -1.832 23.214 1.00 95.31 89 GLU A N 1
ATOM 743 C CA . GLU A 1 89 ? -21.024 -1.943 24.432 1.00 95.31 89 GLU A CA 1
ATOM 744 C C . GLU A 1 89 ? -21.619 -0.590 24.844 1.00 95.31 89 GLU A C 1
ATOM 746 O O . GLU A 1 89 ? -22.802 -0.498 25.154 1.00 95.31 89 GLU A O 1
ATOM 751 N N . ALA A 1 90 ? -20.835 0.491 24.777 1.00 93.62 90 ALA A N 1
ATOM 752 C CA . ALA A 1 90 ? -21.337 1.832 25.069 1.00 93.62 90 ALA A CA 1
ATOM 753 C C . ALA A 1 90 ? -22.463 2.258 24.109 1.00 93.62 90 ALA A C 1
ATOM 755 O O . ALA A 1 90 ? -23.428 2.890 24.535 1.00 93.62 90 ALA A O 1
ATOM 756 N N . ILE A 1 91 ? -22.360 1.900 22.824 1.00 91.50 91 ILE A N 1
ATOM 757 C CA . ILE A 1 91 ? -23.420 2.156 21.840 1.00 91.50 91 ILE A CA 1
ATOM 758 C C . ILE A 1 91 ? -24.670 1.339 22.175 1.00 91.50 91 ILE A C 1
ATOM 760 O O . ILE A 1 91 ? -25.761 1.893 22.116 1.00 91.50 91 ILE A O 1
ATOM 764 N N . LEU A 1 92 ? -24.529 0.064 22.550 1.00 89.75 92 LEU A N 1
ATOM 765 C CA . LEU A 1 92 ? -25.665 -0.785 22.924 1.00 89.75 92 LEU A CA 1
ATOM 766 C C . LEU A 1 92 ? -26.423 -0.223 24.131 1.00 89.75 92 LEU A C 1
ATOM 768 O O . LEU A 1 92 ? -27.645 -0.111 24.079 1.00 89.75 92 LEU A O 1
ATOM 772 N N . ILE A 1 93 ? -25.701 0.199 25.173 1.00 92.50 93 ILE A N 1
ATOM 773 C CA . ILE A 1 93 ? -26.300 0.845 26.352 1.00 92.50 93 ILE A CA 1
ATOM 774 C C . ILE A 1 93 ? -27.038 2.122 25.935 1.00 92.50 93 ILE A C 1
ATOM 776 O O . ILE A 1 93 ? -28.178 2.343 26.334 1.00 92.50 93 ILE A O 1
ATOM 780 N N . ALA A 1 94 ? -26.430 2.943 25.077 1.00 89.00 94 ALA A N 1
ATOM 781 C CA . ALA A 1 94 ? -27.068 4.161 24.589 1.00 89.00 94 ALA A CA 1
ATOM 782 C C . ALA A 1 94 ? -28.331 3.879 23.750 1.00 89.00 94 ALA A C 1
ATOM 784 O O . ALA A 1 94 ? -29.300 4.628 23.847 1.00 89.00 94 ALA A O 1
ATOM 785 N N . GLU A 1 95 ? -28.353 2.815 22.939 1.00 88.19 95 GLU A N 1
ATOM 786 C CA . GLU A 1 95 ? -29.556 2.393 22.205 1.00 88.19 95 GLU A CA 1
ATOM 787 C C . GLU A 1 95 ? -30.679 1.948 23.151 1.00 88.19 95 GLU A C 1
ATOM 789 O O . GLU A 1 95 ? -31.841 2.286 22.908 1.00 88.19 95 GLU A O 1
ATOM 794 N N . GLU A 1 96 ? -30.341 1.225 24.223 1.00 86.81 96 GLU A N 1
ATOM 795 C CA . GLU A 1 96 ? -31.288 0.792 25.257 1.00 86.81 96 GLU A CA 1
ATOM 796 C C . GLU A 1 96 ? -31.885 1.991 26.007 1.00 86.81 96 GLU A C 1
ATOM 798 O O . GLU A 1 96 ? -33.106 2.090 26.138 1.00 86.81 96 GLU A O 1
ATOM 803 N N . GLU A 1 97 ? -31.050 2.943 26.430 1.00 89.69 97 GLU A N 1
ATOM 804 C CA . GLU A 1 97 ? -31.486 4.133 27.171 1.00 89.69 97 GLU A CA 1
ATOM 805 C C . GLU A 1 97 ? -32.301 5.112 26.313 1.00 89.69 97 GLU A C 1
ATOM 807 O O . GLU A 1 97 ? -33.285 5.689 26.780 1.00 89.69 97 GLU A O 1
ATOM 812 N N . LEU A 1 98 ? -31.904 5.325 25.054 1.00 86.12 98 LEU A N 1
ATOM 813 C CA . LEU A 1 98 ? -32.526 6.317 24.169 1.00 86.12 98 LEU A CA 1
ATOM 814 C C . LEU A 1 98 ? -33.694 5.750 23.353 1.00 86.12 98 LEU A C 1
ATOM 816 O O . LEU A 1 98 ? -34.404 6.518 22.701 1.00 86.12 98 LEU A O 1
ATOM 820 N N . GLY A 1 99 ? -33.871 4.425 23.320 1.00 80.75 99 GLY A N 1
ATOM 821 C CA . GLY A 1 99 ? -34.911 3.755 22.534 1.00 80.75 99 GLY A CA 1
ATOM 822 C C . GLY A 1 99 ? -34.827 4.026 21.025 1.00 80.75 99 GLY A C 1
ATOM 823 O O . GLY A 1 99 ? -35.807 3.834 20.301 1.00 80.75 99 GLY A O 1
ATOM 824 N N . THR A 1 100 ? -33.678 4.502 20.533 1.00 78.81 100 THR A N 1
ATOM 825 C CA . THR A 1 100 ? -33.435 4.798 19.117 1.00 78.81 100 THR A CA 1
ATOM 826 C C . THR A 1 100 ? -32.263 3.964 18.603 1.00 78.81 100 THR A C 1
ATOM 828 O O . THR A 1 100 ? -31.237 3.880 19.271 1.00 78.81 100 THR A O 1
ATOM 831 N N . PRO A 1 101 ? -32.381 3.336 17.417 1.00 77.56 101 PRO A N 1
ATOM 832 C CA . PRO A 1 101 ? -31.310 2.506 16.875 1.00 77.56 101 PRO A CA 1
ATOM 833 C C . PRO A 1 101 ? -30.203 3.381 16.266 1.00 77.56 101 PRO A C 1
ATOM 835 O O . PRO A 1 101 ? -30.289 3.775 15.101 1.00 77.56 101 PRO A O 1
ATOM 838 N N . ILE A 1 102 ? -29.164 3.672 17.049 1.00 77.12 102 ILE A N 1
ATOM 839 C CA . ILE A 1 102 ? -27.978 4.466 16.683 1.00 77.12 102 ILE A CA 1
ATOM 840 C C . ILE A 1 102 ? -27.151 3.773 15.585 1.00 77.12 102 ILE A C 1
ATOM 842 O O . ILE A 1 102 ? -26.586 4.435 14.714 1.00 77.12 102 ILE A O 1
ATOM 846 N N . LEU A 1 103 ? -27.110 2.437 15.564 1.00 71.56 103 LEU A N 1
ATOM 847 C CA . LEU A 1 103 ? -26.408 1.640 14.553 1.00 71.56 103 LEU A CA 1
ATOM 848 C C . LEU A 1 103 ? -27.067 1.701 13.168 1.00 71.56 103 LEU A C 1
ATOM 850 O O . LEU A 1 103 ? -26.447 1.335 12.164 1.00 71.56 103 LEU A O 1
ATOM 854 N N . LYS A 1 104 ? -28.323 2.151 13.075 1.00 73.75 104 LYS A N 1
ATOM 855 C CA . LYS A 1 104 ? -29.004 2.329 11.790 1.00 73.75 104 LYS A CA 1
ATOM 856 C C . LYS A 1 104 ? -28.740 3.736 11.266 1.00 73.75 104 LYS A C 1
ATOM 858 O O . LYS A 1 104 ? -28.889 4.723 11.975 1.00 73.75 104 LYS A O 1
ATOM 863 N N . LYS A 1 105 ? -28.426 3.849 9.971 1.00 68.19 105 LYS A N 1
ATOM 864 C CA . LYS A 1 105 ? -28.478 5.151 9.293 1.00 68.19 105 LYS A CA 1
ATOM 865 C C . LYS A 1 105 ? -29.926 5.638 9.334 1.00 68.19 105 LYS A C 1
ATOM 867 O O . LYS A 1 105 ? -30.801 4.960 8.793 1.00 68.19 105 LYS A O 1
ATOM 872 N N . SER A 1 106 ? -30.180 6.788 9.954 1.00 60.75 106 SER A N 1
ATOM 873 C CA . SER A 1 106 ? -31.476 7.456 9.872 1.00 60.75 106 SER A CA 1
ATOM 874 C C . SER A 1 106 ? -31.717 7.864 8.416 1.00 60.75 106 SER A C 1
ATOM 876 O O . SER A 1 106 ? -31.156 8.827 7.900 1.00 60.75 106 SER A O 1
ATOM 878 N N . GLY A 1 107 ? -32.495 7.055 7.699 1.00 69.06 107 GLY A N 1
ATOM 879 C CA . GLY A 1 107 ? -32.949 7.406 6.361 1.0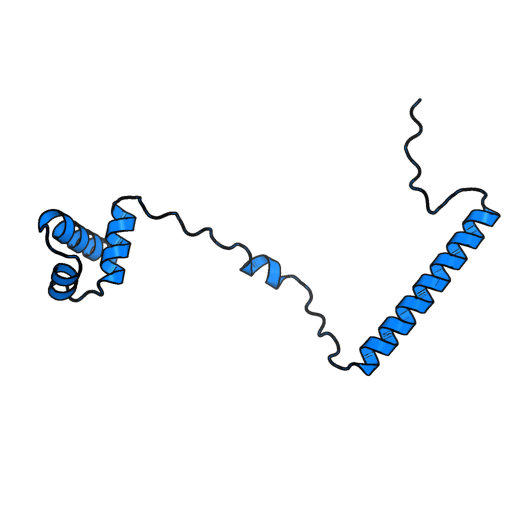0 69.06 107 GLY A CA 1
ATOM 880 C C . GLY A 1 107 ? -33.889 8.611 6.418 1.00 69.06 107 GLY A C 1
ATOM 881 O O . GLY A 1 107 ? -34.645 8.773 7.376 1.00 69.06 107 GLY A O 1
ATOM 882 N N . THR A 1 108 ? -33.862 9.446 5.380 1.00 67.25 108 THR A N 1
ATOM 883 C CA . THR A 1 108 ? -34.832 10.531 5.196 1.00 67.25 108 THR A CA 1
ATOM 884 C C . THR A 1 108 ? -36.250 9.961 5.151 1.00 67.25 108 THR A C 1
ATOM 886 O O . THR A 1 108 ? -36.562 9.124 4.304 1.00 67.25 108 THR A O 1
ATOM 889 N N . LYS A 1 109 ? -37.117 10.433 6.051 1.00 58.50 109 LYS A N 1
ATOM 890 C CA . LYS A 1 109 ? -38.554 10.139 6.051 1.00 58.50 109 LYS A CA 1
ATOM 891 C C . LYS A 1 109 ? -39.159 10.743 4.777 1.00 58.50 109 LYS A C 1
ATOM 893 O O . LYS A 1 109 ? -39.195 11.964 4.656 1.00 58.50 109 LYS A O 1
ATOM 898 N N . GLN A 1 110 ? -39.564 9.917 3.811 1.00 52.94 110 GLN A N 1
ATOM 899 C CA . GLN A 1 110 ? -40.294 10.412 2.640 1.00 52.94 110 GLN A CA 1
ATOM 900 C C . GLN A 1 110 ? -41.715 10.784 3.078 1.00 52.94 110 GLN A C 1
ATOM 902 O O . GLN A 1 110 ? -42.434 9.938 3.610 1.00 52.94 110 GLN A O 1
ATOM 907 N N . SER A 1 111 ? -42.047 12.068 2.940 1.00 64.69 111 SER A N 1
ATOM 908 C CA . SER A 1 111 ? -43.389 12.640 3.098 1.00 64.69 111 SER A CA 1
ATOM 909 C C . SER A 1 111 ? -44.2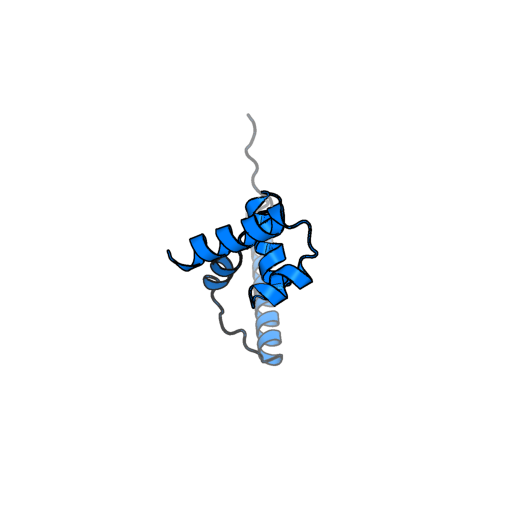11 12.461 1.834 1.00 64.69 111 SER A C 1
ATOM 911 O O . SER A 1 111 ? -43.620 12.724 0.760 1.00 64.69 111 SER A O 1
#

Secondary structure (DSSP, 8-state):
-HHHHHHHHHHHHHHHH---HHHHHHHHT--HHHHHHHHHHHTT--PPP---THHHHTTSS--------HHHHHHHHHHHHHHHHHHHHHHHHHHHHH-S-TTS-------

Foldseek 3Di:
DVVVVLLVVLLVCCVPVVDDLVVSCVVSVHDSVVNVVSNCVVVVVDDDPPPPPPVVVVVPDPPPPPPPDPVVVVVVVVVVVVVVVVVVVVQVVVCVVVVDNPVDDPDDDDD

Sequence (111 aa):
MKDKALRERIVAEYLTSGQSYREVADRCGVDYRSLHRWVKEYQGRMKKPHKIRRARLLRELPTDKLPTNVETLQSELRKARLYNQALQEAILIAEEELGTPILKKSGTKQS

Radius of gyration: 33.03 Å; chains: 1; bounding box: 69×28×77 Å